Protein AF-A0A3R6LHX1-F1 (afdb_monomer_lite)

Foldseek 3Di:
DQDDALNHGWDWDQDVVQLKIKTKDFQLFCSLVCVDVVVDVLVVVPPVSVVPPLLVLLTFPGMFMFMDGDDPPDDRDPVVRNVRRVVRRNVVSVVRSVSSNVSSVVVVVCCVVVPDD

pLDDT: mean 85.6, std 14.68, range [37.97, 97.88]

Radius of gyration: 18.65 Å; chains: 1; bounding box: 51×23×53 Å

Sequence (117 aa):
MCKKVGGRVPRFNVDKEKGVVVAYLDNCMFDAIDTICGRTELGCLGAGFFEDASIRTALMMNSYRGKAKLHPGDVFNEQKGKEIALKKLQEKYNASKRKAIKRFLSRWNHILLNGCE

Structure (mmCIF, N/CA/C/O backbone):
data_AF-A0A3R6LHX1-F1
#
_entry.id   AF-A0A3R6LHX1-F1
#
loop_
_atom_site.group_PDB
_atom_site.id
_atom_site.type_symbol
_atom_site.label_atom_id
_atom_site.label_alt_id
_atom_site.label_comp_id
_atom_site.label_asym_id
_atom_site.label_entity_id
_atom_site.label_seq_id
_atom_site.pdbx_PDB_ins_code
_atom_site.Cartn_x
_atom_site.Cartn_y
_atom_site.Cartn_z
_atom_site.occupancy
_atom_site.B_iso_or_equiv
_atom_site.auth_seq_id
_atom_site.auth_comp_id
_atom_site.auth_asym_id
_atom_site.auth_atom_id
_atom_site.pdbx_PDB_model_num
ATOM 1 N N . MET A 1 1 ? -14.139 15.091 0.934 1.00 48.12 1 MET A N 1
ATOM 2 C CA . MET A 1 1 ? -13.380 14.413 -0.147 1.00 48.12 1 MET A CA 1
ATOM 3 C C . MET A 1 1 ? -12.597 13.237 0.423 1.00 48.12 1 MET A C 1
ATOM 5 O O . MET A 1 1 ? -11.838 13.431 1.366 1.00 48.12 1 MET A O 1
ATOM 9 N N . CYS A 1 2 ? -12.758 12.027 -0.120 1.00 60.34 2 CYS A N 1
ATOM 10 C CA . CYS A 1 2 ? -11.921 10.884 0.257 1.00 60.34 2 CYS A CA 1
ATOM 11 C C . CYS A 1 2 ? -10.488 11.089 -0.264 1.00 60.34 2 CYS A C 1
ATOM 13 O O . CYS A 1 2 ? -10.290 11.316 -1.458 1.00 60.34 2 CYS A O 1
ATOM 15 N N . LYS A 1 3 ? -9.485 11.027 0.622 1.00 76.31 3 LYS A N 1
ATOM 16 C CA . LYS A 1 3 ? -8.071 11.160 0.238 1.00 76.31 3 LYS A CA 1
ATOM 17 C C . LYS A 1 3 ? -7.654 9.972 -0.636 1.00 76.31 3 LYS A C 1
ATOM 19 O O . LYS A 1 3 ? -7.830 8.821 -0.239 1.00 76.31 3 LYS A O 1
ATOM 24 N N . LYS A 1 4 ? -7.084 10.259 -1.809 1.00 85.56 4 LYS A N 1
ATOM 25 C CA . LYS A 1 4 ? -6.548 9.242 -2.724 1.00 85.56 4 LYS A CA 1
ATOM 26 C C . LYS A 1 4 ? -5.182 8.737 -2.242 1.00 85.56 4 LYS A C 1
ATOM 28 O O . LYS A 1 4 ? -4.396 9.501 -1.685 1.00 85.56 4 LYS A O 1
ATOM 33 N N . VAL A 1 5 ? -4.886 7.462 -2.486 1.00 84.62 5 VAL A N 1
ATOM 34 C CA . VAL A 1 5 ? -3.578 6.824 -2.266 1.00 84.62 5 VAL A CA 1
ATOM 35 C C . VAL A 1 5 ? -3.193 6.103 -3.553 1.00 84.62 5 VAL A C 1
ATOM 37 O O . VAL A 1 5 ? -3.959 5.279 -4.042 1.00 84.62 5 VAL A O 1
ATOM 40 N N . GLY A 1 6 ? -2.048 6.459 -4.145 1.00 79.94 6 GLY A N 1
ATOM 41 C CA . GLY A 1 6 ? -1.657 5.923 -5.458 1.00 79.94 6 GLY A CA 1
ATOM 42 C C . GLY A 1 6 ? -2.696 6.207 -6.552 1.00 79.94 6 GLY A C 1
ATOM 43 O O . GLY A 1 6 ? -3.011 5.332 -7.342 1.00 79.94 6 GLY A O 1
ATOM 44 N N . GLY A 1 7 ? -3.324 7.390 -6.534 1.00 86.56 7 GLY A N 1
ATOM 45 C CA . GLY A 1 7 ? -4.376 7.765 -7.492 1.00 86.56 7 GLY A CA 1
ATOM 46 C C . GLY A 1 7 ? -5.753 7.131 -7.241 1.00 86.56 7 GLY A C 1
ATOM 47 O O . GLY A 1 7 ? -6.739 7.581 -7.824 1.00 86.56 7 GLY A O 1
ATOM 48 N N . ARG A 1 8 ? -5.860 6.159 -6.327 1.00 91.38 8 ARG A N 1
ATOM 49 C CA . ARG A 1 8 ? -7.084 5.388 -6.058 1.00 91.38 8 ARG A CA 1
ATOM 50 C C . ARG A 1 8 ? -7.717 5.760 -4.719 1.00 91.38 8 ARG A C 1
ATOM 52 O O . ARG A 1 8 ? -7.041 6.242 -3.811 1.00 91.38 8 ARG A O 1
ATOM 59 N N . VAL A 1 9 ? -9.025 5.544 -4.587 1.00 92.00 9 VAL A N 1
ATOM 60 C CA . VAL A 1 9 ? -9.764 5.762 -3.332 1.00 92.00 9 VAL A CA 1
ATOM 61 C C . VAL A 1 9 ? -9.741 4.469 -2.503 1.00 92.00 9 VAL A C 1
ATOM 63 O O . VAL A 1 9 ? -10.205 3.442 -2.998 1.00 92.00 9 VAL A O 1
ATOM 66 N N . PRO A 1 10 ? -9.212 4.480 -1.264 1.00 93.88 10 PRO A N 1
ATOM 67 C CA . PRO A 1 10 ? -9.220 3.299 -0.402 1.00 93.88 10 PRO A CA 1
ATOM 68 C C . PRO A 1 10 ? -10.638 2.871 -0.010 1.00 93.88 10 PRO A C 1
ATOM 70 O O . PRO A 1 10 ? -11.487 3.715 0.285 1.00 93.88 10 PRO A O 1
ATOM 73 N N . ARG A 1 11 ? -10.874 1.557 0.058 1.00 96.19 11 ARG A N 1
ATOM 74 C CA . ARG A 1 11 ? -12.125 0.985 0.581 1.00 96.19 11 ARG A CA 1
ATOM 75 C C . ARG A 1 11 ? -12.029 0.817 2.094 1.00 96.19 11 ARG A C 1
ATOM 77 O O . ARG A 1 11 ? -10.951 0.526 2.610 1.00 96.19 11 ARG A O 1
ATOM 84 N N . PHE A 1 12 ? -13.143 0.968 2.803 1.00 96.31 12 PHE A N 1
ATOM 85 C CA . PHE A 1 12 ? -13.189 0.836 4.260 1.00 96.31 12 PHE A CA 1
ATOM 86 C C . PHE A 1 12 ? -14.167 -0.259 4.674 1.00 96.31 12 PHE A C 1
ATOM 88 O O . PHE A 1 12 ? -15.277 -0.318 4.158 1.00 96.31 12 PHE A O 1
ATOM 95 N N . ASN A 1 13 ? -13.757 -1.080 5.636 1.00 97.06 13 ASN A N 1
ATOM 96 C CA . ASN A 1 13 ? -14.634 -1.966 6.391 1.00 97.06 13 ASN A CA 1
ATOM 97 C C . ASN A 1 13 ? -14.698 -1.468 7.840 1.00 97.06 13 ASN A C 1
ATOM 99 O O . ASN A 1 13 ? -13.653 -1.204 8.443 1.00 97.06 13 ASN A O 1
ATOM 103 N N . VAL A 1 14 ? -15.905 -1.323 8.381 1.00 96.81 14 VAL A N 1
ATOM 104 C CA . VAL A 1 14 ? -16.157 -0.804 9.729 1.00 96.81 14 VAL A CA 1
ATOM 105 C C . VAL A 1 14 ? -16.962 -1.840 10.498 1.00 96.81 14 VAL A C 1
ATOM 107 O O . VAL A 1 14 ? -18.114 -2.100 10.173 1.00 96.81 14 VAL A O 1
ATOM 110 N N . ASP A 1 15 ? -16.356 -2.393 11.540 1.00 94.00 15 ASP A N 1
ATOM 111 C CA . ASP A 1 15 ? -16.990 -3.300 12.490 1.00 94.00 15 ASP A CA 1
ATOM 112 C C . ASP A 1 15 ? -17.166 -2.545 13.814 1.00 94.00 15 ASP A C 1
ATOM 114 O O . ASP A 1 15 ? -16.212 -2.365 14.579 1.00 94.00 15 ASP A O 1
ATOM 118 N N . LYS A 1 16 ? -18.379 -2.023 14.036 1.00 92.25 16 LYS A N 1
ATOM 119 C CA . LYS A 1 16 ? -18.703 -1.205 15.215 1.00 92.25 16 LYS A CA 1
ATOM 120 C C . LYS A 1 16 ? -18.719 -2.038 16.492 1.00 92.25 16 LYS A C 1
ATOM 122 O O . LYS A 1 16 ? -18.222 -1.570 17.509 1.00 92.25 16 LYS A O 1
ATOM 127 N N . GLU A 1 17 ? -19.208 -3.273 16.415 1.00 91.06 17 GLU A N 1
ATOM 128 C CA . GLU A 1 17 ? -19.285 -4.193 17.555 1.00 91.06 17 GLU A CA 1
ATOM 129 C C . GLU A 1 17 ? -17.894 -4.544 18.081 1.00 91.06 17 GLU A C 1
ATOM 131 O O . GLU A 1 17 ? -17.651 -4.536 19.285 1.00 91.06 17 GLU A O 1
ATOM 136 N N . LYS A 1 18 ? -16.937 -4.786 17.178 1.00 91.31 18 LYS A N 1
ATOM 137 C CA . LYS A 1 18 ? -15.547 -5.075 17.557 1.00 91.31 18 LYS A CA 1
ATOM 138 C C . LYS A 1 18 ? -14.692 -3.820 17.740 1.00 91.31 18 LYS A C 1
ATOM 140 O O . LYS A 1 18 ? -13.506 -3.942 18.060 1.00 91.31 18 LYS A O 1
ATOM 145 N N . GLY A 1 19 ? -15.241 -2.630 17.486 1.00 94.38 19 GLY A N 1
ATOM 146 C CA . GLY A 1 19 ? -14.505 -1.366 17.491 1.00 94.38 19 GLY A CA 1
ATOM 147 C C . GLY A 1 19 ? -13.339 -1.350 16.496 1.00 94.38 19 GLY A C 1
ATOM 148 O O . GLY A 1 19 ? -12.264 -0.833 16.800 1.00 94.38 19 GLY A O 1
ATOM 149 N N . VAL A 1 20 ? -13.493 -1.963 15.320 1.00 96.56 20 VAL A N 1
ATOM 150 C CA . VAL A 1 20 ? -12.424 -2.112 14.320 1.00 96.56 20 VAL A CA 1
ATOM 151 C C . VAL A 1 20 ? -12.767 -1.367 13.035 1.00 96.56 20 VAL A C 1
ATOM 153 O O . VAL A 1 20 ? -13.843 -1.521 12.472 1.00 96.56 20 VAL A O 1
ATO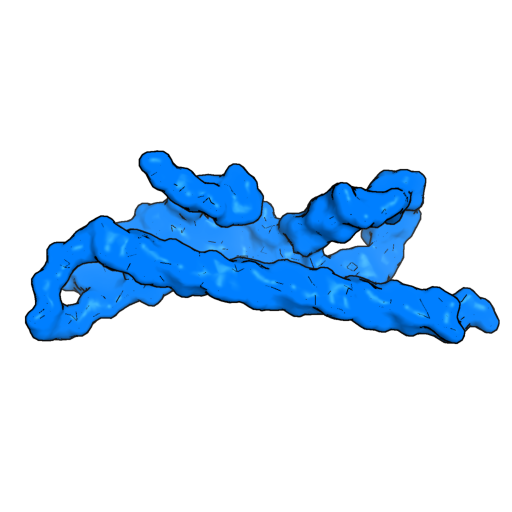M 156 N N . VAL A 1 21 ? -11.795 -0.624 12.505 1.00 97.56 21 VAL A N 1
ATOM 157 C CA . VAL A 1 21 ? -11.855 -0.041 11.159 1.00 97.56 21 VAL A CA 1
ATOM 158 C C . VAL A 1 21 ? -10.658 -0.519 10.347 1.00 97.56 21 VAL A C 1
ATOM 160 O O . VAL A 1 21 ? -9.514 -0.444 10.805 1.00 97.56 21 VAL A O 1
ATOM 163 N N . VAL A 1 22 ? -10.902 -1.005 9.131 1.00 97.88 22 VAL A N 1
ATOM 164 C CA . VAL A 1 22 ? -9.858 -1.460 8.207 1.00 97.88 22 VAL A CA 1
ATOM 165 C C . VAL A 1 22 ? -9.965 -0.706 6.887 1.00 97.88 22 VAL A C 1
ATOM 167 O O . VAL A 1 22 ? -11.023 -0.683 6.270 1.00 97.88 22 VAL A O 1
ATOM 170 N N . ALA A 1 23 ? -8.861 -0.107 6.451 1.00 97.88 23 ALA A N 1
ATOM 171 C CA . ALA A 1 23 ? -8.708 0.483 5.127 1.00 97.88 23 ALA A CA 1
ATOM 172 C C . ALA A 1 23 ? -7.995 -0.510 4.197 1.00 97.88 23 ALA A C 1
ATOM 174 O O . ALA A 1 23 ? -7.045 -1.168 4.632 1.00 97.88 23 ALA A O 1
ATOM 175 N N . TYR A 1 24 ? -8.418 -0.570 2.935 1.00 97.56 24 TYR A N 1
ATOM 176 C CA . TYR A 1 24 ? -7.899 -1.452 1.889 1.00 97.56 24 TYR A CA 1
ATOM 177 C C . TYR A 1 24 ? -7.548 -0.660 0.632 1.00 97.56 24 TYR A C 1
ATOM 179 O O . TYR A 1 24 ? -8.267 0.261 0.239 1.00 97.56 24 TYR A O 1
ATOM 187 N N . LEU A 1 25 ? -6.458 -1.054 -0.014 1.00 97.25 25 LEU A N 1
ATOM 188 C CA . LEU A 1 25 ? -6.019 -0.525 -1.296 1.00 97.25 25 LEU A CA 1
ATOM 189 C C . LEU A 1 25 ? -5.451 -1.681 -2.116 1.00 97.25 25 LEU A C 1
ATOM 191 O O . LEU A 1 25 ? -4.508 -2.316 -1.657 1.00 97.25 25 LEU A O 1
ATOM 195 N N . ASP A 1 26 ? -6.001 -1.927 -3.301 1.00 95.75 26 ASP A N 1
ATOM 196 C CA . ASP A 1 26 ? -5.574 -3.007 -4.202 1.00 95.75 26 ASP A CA 1
ATOM 197 C C . ASP A 1 26 ? -4.997 -2.449 -5.504 1.00 95.75 26 ASP A C 1
ATOM 199 O O . ASP A 1 26 ? -4.944 -1.229 -5.696 1.00 95.75 26 ASP A O 1
ATOM 203 N N . ASN A 1 27 ? -4.586 -3.349 -6.400 1.00 94.88 27 ASN A N 1
ATOM 204 C CA . ASN A 1 27 ? -4.030 -3.041 -7.716 1.00 94.88 27 ASN A CA 1
ATOM 205 C C . ASN A 1 27 ? -2.806 -2.118 -7.632 1.00 94.88 27 ASN A C 1
ATOM 207 O O . ASN A 1 27 ? -2.657 -1.195 -8.424 1.00 94.88 27 ASN A O 1
ATOM 211 N N . CYS A 1 28 ? -1.949 -2.348 -6.634 1.00 95.88 28 CYS A N 1
ATOM 212 C CA . CYS A 1 28 ? -0.777 -1.513 -6.354 1.00 95.88 28 CYS A CA 1
ATOM 213 C C . CYS A 1 28 ? 0.537 -2.076 -6.913 1.00 95.88 28 CYS A C 1
ATOM 215 O O . CYS A 1 28 ? 1.598 -1.490 -6.700 1.00 95.88 28 CYS A O 1
ATOM 217 N N . MET A 1 29 ? 0.493 -3.242 -7.565 1.00 95.12 29 MET A N 1
ATOM 218 C CA . MET A 1 29 ? 1.685 -4.008 -7.945 1.00 95.12 29 MET A CA 1
ATOM 219 C C . MET A 1 29 ? 2.650 -3.224 -8.846 1.00 95.12 29 MET A C 1
ATOM 221 O O . MET A 1 29 ? 3.866 -3.345 -8.683 1.00 95.12 29 MET A O 1
ATOM 225 N N . PHE A 1 30 ? 2.105 -2.397 -9.741 1.00 92.50 30 PHE A N 1
ATOM 226 C CA . PHE A 1 30 ? 2.857 -1.644 -10.745 1.00 92.50 30 PHE A CA 1
ATOM 227 C C . PHE A 1 30 ? 3.139 -0.186 -10.358 1.00 92.50 30 PHE A C 1
ATOM 229 O O . PHE A 1 30 ? 3.896 0.484 -11.045 1.00 92.50 30 PHE A O 1
ATOM 236 N N . ASP A 1 31 ? 2.644 0.315 -9.222 1.00 94.50 31 ASP A N 1
ATOM 237 C CA . ASP A 1 31 ? 2.708 1.759 -8.928 1.00 94.50 31 ASP A CA 1
ATOM 238 C C . ASP A 1 31 ? 4.131 2.325 -8.818 1.00 94.50 31 ASP A C 1
ATOM 240 O O . ASP A 1 31 ? 4.361 3.522 -9.033 1.00 94.50 31 ASP A O 1
ATOM 244 N N . ALA A 1 32 ? 5.085 1.504 -8.373 1.00 93.00 32 ALA A N 1
ATOM 245 C CA . ALA A 1 32 ? 6.492 1.885 -8.353 1.00 93.00 32 ALA A CA 1
ATOM 246 C C . ALA A 1 32 ? 7.054 1.964 -9.775 1.00 93.00 32 ALA A C 1
ATOM 248 O O . ALA A 1 32 ? 7.736 2.939 -10.075 1.00 93.00 32 ALA A O 1
ATOM 249 N N . ILE A 1 33 ? 6.716 1.000 -10.635 1.00 90.12 33 ILE A N 1
ATOM 250 C CA . ILE A 1 33 ? 7.105 0.968 -12.050 1.00 90.12 33 ILE A CA 1
ATOM 251 C C . ILE A 1 33 ? 6.544 2.194 -12.766 1.00 90.12 33 ILE A C 1
ATOM 253 O O . ILE A 1 33 ? 7.320 2.950 -13.337 1.00 90.12 33 ILE A O 1
ATOM 257 N N . ASP A 1 34 ? 5.253 2.489 -12.607 1.00 89.12 34 ASP A N 1
ATOM 258 C CA . ASP A 1 34 ? 4.623 3.677 -13.201 1.00 89.12 34 ASP A CA 1
ATOM 259 C C . ASP A 1 34 ? 5.329 4.972 -12.779 1.00 89.12 34 ASP A C 1
ATOM 261 O O . ASP A 1 34 ? 5.486 5.908 -13.559 1.00 89.12 34 ASP A O 1
ATOM 265 N N . THR A 1 35 ? 5.804 5.030 -11.531 1.00 89.69 35 THR A N 1
ATOM 266 C CA . THR A 1 35 ? 6.550 6.193 -11.026 1.00 89.69 35 THR A CA 1
ATOM 267 C C . THR A 1 35 ? 7.956 6.277 -11.601 1.00 89.69 35 THR A C 1
ATOM 269 O O . THR A 1 35 ? 8.447 7.382 -11.808 1.00 89.69 35 THR A O 1
ATOM 272 N N . ILE A 1 36 ? 8.615 5.140 -11.814 1.00 87.19 36 ILE A N 1
ATOM 273 C CA . ILE A 1 36 ? 9.942 5.074 -12.428 1.00 87.19 36 ILE A CA 1
ATOM 274 C C . ILE A 1 36 ? 9.818 5.492 -13.894 1.00 87.19 36 ILE A C 1
ATOM 276 O O . ILE A 1 36 ? 10.445 6.471 -14.288 1.00 87.19 36 ILE A O 1
ATOM 280 N N . CYS A 1 37 ? 8.942 4.844 -14.664 1.00 83.44 37 CYS A N 1
ATOM 281 C CA . CYS A 1 37 ? 8.717 5.143 -16.079 1.00 83.44 37 CYS A CA 1
ATOM 282 C C . CYS A 1 37 ? 8.216 6.574 -16.299 1.00 83.44 37 CYS A C 1
ATOM 284 O O . CYS A 1 37 ? 8.628 7.226 -17.243 1.00 83.44 37 CYS A O 1
ATOM 286 N N . GLY A 1 38 ? 7.366 7.102 -15.414 1.00 81.38 38 GLY A N 1
ATOM 287 C CA . GLY A 1 38 ? 6.886 8.482 -15.519 1.00 81.38 38 GLY A CA 1
ATOM 288 C C . GLY A 1 38 ? 7.924 9.549 -15.148 1.00 81.38 38 GLY A C 1
ATOM 289 O O . GLY A 1 38 ? 7.688 10.729 -15.389 1.00 81.38 38 GLY A O 1
ATOM 290 N N . ARG A 1 39 ? 9.048 9.172 -14.524 1.00 79.81 39 ARG A N 1
ATOM 291 C CA . ARG A 1 39 ? 10.123 10.096 -14.103 1.00 79.81 39 ARG A CA 1
ATOM 292 C C . ARG A 1 39 ? 11.436 9.894 -14.847 1.00 79.81 39 ARG A C 1
ATOM 294 O O . ARG A 1 39 ? 12.394 10.609 -14.577 1.00 79.81 39 ARG A O 1
ATOM 301 N N . THR A 1 40 ? 11.501 8.901 -15.719 1.00 71.19 40 THR A N 1
ATOM 302 C CA . THR A 1 40 ? 12.704 8.539 -16.460 1.00 71.19 40 THR A CA 1
ATOM 303 C C . THR A 1 40 ? 12.323 8.323 -17.913 1.00 71.19 40 THR A C 1
ATOM 305 O O . THR A 1 40 ? 11.212 7.894 -18.207 1.00 71.19 40 THR A O 1
ATOM 308 N N . GLU A 1 41 ? 13.249 8.542 -18.836 1.00 68.69 41 GLU A N 1
ATOM 309 C CA . GLU A 1 41 ? 13.035 8.215 -20.253 1.00 68.69 41 GLU A CA 1
ATOM 310 C C . GLU A 1 41 ? 13.021 6.694 -20.508 1.00 68.69 41 GLU A C 1
ATOM 312 O O . GLU A 1 41 ? 12.922 6.250 -21.646 1.00 68.69 41 GLU A O 1
ATOM 317 N N . LEU A 1 42 ? 13.061 5.865 -19.452 1.00 64.75 42 LEU A N 1
ATOM 31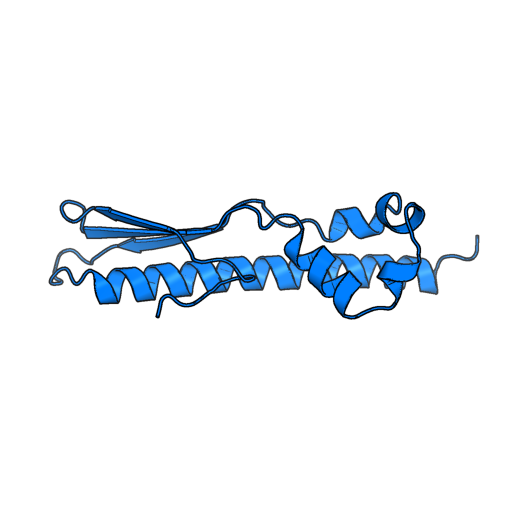8 C CA . LEU A 1 42 ? 12.987 4.405 -19.542 1.00 64.75 42 LEU A CA 1
ATOM 319 C C . LEU A 1 42 ? 11.672 3.926 -20.175 1.00 64.75 42 LEU A C 1
ATOM 321 O O . LEU A 1 42 ? 11.636 2.844 -20.749 1.00 64.75 42 LEU A O 1
ATOM 325 N N . GLY A 1 43 ? 10.608 4.738 -20.139 1.00 58.50 43 GLY A N 1
ATOM 326 C CA . GLY A 1 43 ? 9.381 4.463 -20.896 1.00 58.50 43 GLY A CA 1
ATOM 327 C C . GLY A 1 43 ? 9.602 4.358 -22.414 1.00 58.50 43 GLY A C 1
ATOM 328 O O . GLY A 1 43 ? 8.826 3.691 -23.093 1.00 58.50 43 GLY A O 1
ATOM 329 N N . CYS A 1 44 ? 10.678 4.954 -22.939 1.00 56.00 44 CYS A N 1
ATOM 330 C CA . CYS A 1 44 ? 11.057 4.913 -24.353 1.00 56.00 44 CYS A CA 1
ATOM 331 C C . CYS A 1 44 ? 11.831 3.640 -24.740 1.00 56.00 44 CYS A C 1
ATOM 333 O O . CYS A 1 44 ? 11.988 3.369 -25.927 1.00 56.00 44 CYS A O 1
ATOM 335 N N . LEU A 1 45 ? 12.295 2.840 -23.769 1.00 58.81 45 LEU A N 1
ATOM 336 C CA . LEU A 1 45 ? 13.058 1.606 -24.015 1.00 58.81 45 LEU A CA 1
ATOM 337 C C . LEU A 1 45 ? 12.186 0.430 -24.508 1.00 58.81 45 LEU A C 1
ATOM 339 O O . LEU A 1 45 ? 12.702 -0.648 -24.805 1.00 58.81 45 LEU A O 1
ATOM 343 N N . GLY A 1 46 ? 10.869 0.629 -24.620 1.00 58.69 46 GLY A N 1
ATOM 344 C CA . GLY A 1 46 ? 9.947 -0.333 -25.222 1.00 58.69 46 GLY A CA 1
ATOM 345 C C . GLY A 1 46 ? 9.865 -1.670 -24.474 1.00 58.69 46 GLY A C 1
ATOM 346 O O . GLY A 1 46 ? 10.090 -1.751 -23.266 1.00 58.69 46 GLY A O 1
ATOM 347 N N . ALA A 1 47 ? 9.509 -2.738 -25.194 1.00 57.66 47 ALA A N 1
ATOM 348 C CA . ALA A 1 47 ? 9.285 -4.069 -24.621 1.00 57.66 47 ALA A CA 1
ATOM 349 C C . ALA A 1 47 ? 10.526 -4.657 -23.915 1.00 57.66 47 ALA A C 1
ATOM 351 O O . ALA A 1 47 ? 10.377 -5.322 -22.891 1.00 57.66 47 ALA A O 1
ATOM 352 N N . GLY A 1 48 ? 11.738 -4.335 -24.385 1.00 56.69 48 GLY A N 1
ATOM 353 C CA . GLY A 1 48 ? 12.991 -4.821 -23.791 1.00 56.69 48 GLY A CA 1
ATOM 354 C C . GLY A 1 48 ? 13.201 -4.374 -22.339 1.00 56.69 48 GLY A C 1
ATOM 355 O O . GLY A 1 48 ? 13.799 -5.097 -21.548 1.00 56.69 48 GLY A O 1
ATOM 356 N N . PHE A 1 49 ? 12.625 -3.237 -21.936 1.00 62.66 49 PHE A N 1
ATOM 357 C CA . PHE A 1 49 ? 12.662 -2.778 -20.544 1.00 62.66 49 PHE A CA 1
ATOM 358 C C . PHE A 1 49 ? 11.804 -3.630 -19.601 1.00 62.66 49 PHE A C 1
ATOM 360 O O . PHE A 1 49 ? 12.150 -3.808 -18.434 1.00 62.66 49 PHE A O 1
ATOM 367 N N . PHE A 1 50 ? 10.688 -4.174 -20.093 1.00 59.75 50 PHE A N 1
ATOM 368 C CA . PHE A 1 50 ? 9.829 -5.062 -19.304 1.00 59.75 50 PHE A CA 1
ATOM 369 C C . PHE A 1 50 ? 10.393 -6.486 -19.196 1.00 59.75 50 PHE A C 1
ATOM 371 O O . PHE A 1 50 ? 10.066 -7.212 -18.252 1.00 59.75 50 PHE A O 1
ATOM 378 N N . GLU A 1 51 ? 11.251 -6.872 -20.140 1.00 61.94 51 GLU A N 1
ATOM 379 C CA . GLU A 1 51 ? 12.000 -8.130 -20.114 1.00 61.94 51 GLU A CA 1
ATOM 380 C C . GLU A 1 51 ? 13.240 -8.057 -19.213 1.00 61.94 51 GLU A C 1
ATOM 382 O O . GLU A 1 51 ? 13.682 -9.086 -18.692 1.00 61.94 51 GLU A O 1
ATOM 387 N N . ASP A 1 52 ? 13.747 -6.851 -18.939 1.00 68.25 52 ASP A N 1
ATOM 388 C CA . ASP A 1 52 ? 14.876 -6.636 -18.042 1.00 68.25 52 ASP A CA 1
ATOM 389 C C . ASP A 1 52 ? 14.553 -7.117 -16.615 1.00 68.25 52 ASP A C 1
ATOM 391 O O . ASP A 1 52 ? 13.632 -6.650 -15.940 1.00 68.25 52 ASP A O 1
ATOM 395 N N . ALA A 1 53 ? 15.350 -8.055 -16.102 1.00 67.62 53 ALA A N 1
ATOM 396 C CA . ALA A 1 53 ? 15.171 -8.615 -14.764 1.00 67.62 53 ALA A CA 1
ATOM 397 C C . ALA A 1 53 ? 15.201 -7.552 -13.643 1.00 67.62 53 ALA A C 1
ATOM 399 O O . ALA A 1 53 ? 14.659 -7.782 -12.556 1.00 67.62 53 ALA A O 1
ATOM 400 N N . SER A 1 54 ? 15.794 -6.380 -13.885 1.00 74.25 54 SER A N 1
ATOM 401 C CA . SER A 1 54 ? 15.802 -5.252 -12.956 1.00 74.25 54 SER A CA 1
ATOM 402 C C . SER A 1 54 ? 14.405 -4.675 -12.726 1.00 74.25 54 SER A C 1
ATOM 404 O O . SER A 1 54 ? 14.093 -4.352 -11.576 1.00 74.25 54 SER A O 1
ATOM 406 N N . ILE A 1 55 ? 13.510 -4.640 -13.724 1.00 80.25 55 ILE A N 1
ATOM 407 C CA . ILE A 1 55 ? 12.161 -4.077 -13.543 1.00 80.25 55 ILE A CA 1
ATOM 408 C C . ILE A 1 55 ? 11.319 -4.918 -12.586 1.00 80.25 55 ILE A C 1
ATOM 410 O O . ILE A 1 55 ? 10.553 -4.391 -11.776 1.00 80.25 55 ILE A O 1
ATOM 414 N N . ARG A 1 56 ? 11.541 -6.238 -12.576 1.00 84.44 56 ARG A N 1
ATOM 415 C CA . ARG A 1 56 ? 10.877 -7.167 -11.650 1.00 84.44 56 ARG A CA 1
ATOM 416 C C . ARG A 1 56 ? 11.205 -6.844 -10.193 1.00 84.44 56 ARG A C 1
ATOM 418 O O . ARG A 1 56 ? 10.384 -7.079 -9.308 1.00 84.44 56 ARG A O 1
ATOM 425 N N . THR A 1 57 ? 12.364 -6.239 -9.921 1.00 88.50 57 THR A N 1
ATOM 426 C CA . THR A 1 57 ? 12.747 -5.817 -8.560 1.00 88.50 57 THR A CA 1
ATOM 427 C C . THR A 1 57 ? 11.918 -4.632 -8.038 1.00 88.50 57 THR A C 1
ATOM 429 O O . THR A 1 57 ? 11.813 -4.432 -6.814 1.00 88.50 57 THR A O 1
ATOM 432 N N . ALA A 1 58 ? 11.284 -3.887 -8.952 1.00 91.69 58 ALA A N 1
ATOM 433 C CA . ALA A 1 58 ? 10.393 -2.767 -8.673 1.00 91.69 58 ALA A CA 1
ATOM 434 C C . ALA A 1 58 ? 8.941 -3.196 -8.391 1.00 91.69 58 ALA A C 1
ATOM 436 O O . ALA A 1 58 ? 8.121 -2.350 -8.035 1.00 91.69 58 ALA A O 1
ATOM 437 N N . LEU A 1 59 ? 8.606 -4.487 -8.499 1.00 92.50 59 LEU A N 1
ATOM 438 C CA . LEU A 1 59 ? 7.262 -4.965 -8.178 1.00 92.50 59 LEU A CA 1
ATOM 439 C C . LEU A 1 59 ? 6.925 -4.743 -6.697 1.00 92.50 59 LEU A C 1
ATOM 441 O O . LEU A 1 59 ? 7.746 -4.920 -5.783 1.00 92.50 59 LEU A O 1
ATOM 445 N N . MET A 1 60 ? 5.676 -4.348 -6.469 1.00 95.69 60 MET A N 1
ATOM 446 C CA . MET A 1 60 ? 5.088 -4.121 -5.154 1.00 95.69 60 MET A CA 1
ATOM 447 C C . MET A 1 60 ? 4.084 -5.226 -4.808 1.00 95.69 60 MET A C 1
ATOM 449 O O . MET A 1 60 ? 3.590 -5.938 -5.677 1.00 95.69 60 MET A O 1
ATOM 453 N N . MET A 1 61 ? 3.721 -5.351 -3.528 1.00 95.19 61 MET A N 1
ATOM 454 C CA . MET A 1 61 ? 2.540 -6.140 -3.165 1.00 95.19 61 MET A CA 1
ATOM 455 C C . MET A 1 61 ? 1.296 -5.573 -3.853 1.00 95.19 61 MET A C 1
ATOM 457 O O . MET A 1 61 ? 1.126 -4.352 -3.906 1.00 95.19 61 MET A O 1
ATOM 461 N N . ASN A 1 62 ? 0.402 -6.456 -4.304 1.00 96.62 62 ASN A N 1
ATOM 462 C CA . ASN A 1 62 ? -0.815 -6.037 -4.994 1.00 96.62 62 ASN A CA 1
ATOM 463 C C . ASN A 1 62 ? -1.787 -5.265 -4.085 1.00 96.62 62 ASN A C 1
ATOM 465 O O . ASN A 1 62 ? -2.498 -4.385 -4.561 1.00 96.62 62 ASN A O 1
ATOM 469 N N . SER A 1 63 ? -1.800 -5.567 -2.784 1.00 96.75 63 SER A N 1
ATOM 470 C CA . SER A 1 63 ? -2.756 -4.997 -1.832 1.00 96.75 63 SER A CA 1
ATOM 471 C C . SER A 1 63 ? -2.111 -4.541 -0.524 1.00 96.75 63 SER A C 1
ATOM 473 O O . SER A 1 63 ? -1.246 -5.230 0.023 1.00 96.75 63 SER A O 1
ATOM 475 N N . TYR A 1 64 ? -2.609 -3.443 0.043 1.00 97.69 64 TYR A N 1
ATOM 476 C CA . TYR A 1 64 ? -2.220 -2.906 1.348 1.00 97.69 64 TYR A CA 1
ATOM 477 C C . TYR A 1 64 ? -3.430 -2.720 2.256 1.00 97.69 64 TYR A C 1
ATOM 479 O O . TYR A 1 64 ? -4.522 -2.366 1.814 1.00 97.69 64 TYR A O 1
ATOM 487 N N . ARG A 1 65 ? -3.209 -2.916 3.563 1.00 97.31 65 ARG A N 1
ATOM 488 C CA . ARG A 1 65 ? -4.236 -2.727 4.592 1.00 97.31 65 ARG A CA 1
ATOM 489 C C . ARG A 1 65 ? -3.729 -1.993 5.828 1.00 97.31 65 ARG A C 1
ATOM 491 O O . ARG A 1 65 ? -2.664 -2.317 6.376 1.00 97.31 65 ARG A O 1
ATOM 498 N N . GLY A 1 66 ? -4.532 -1.052 6.307 1.00 97.31 66 GLY A N 1
ATOM 499 C CA . GLY A 1 66 ? -4.333 -0.343 7.570 1.00 97.31 66 GLY A CA 1
ATOM 500 C C . GLY A 1 66 ? -5.476 -0.648 8.532 1.00 97.31 66 GLY A C 1
ATOM 501 O O . GLY A 1 66 ? -6.628 -0.652 8.121 1.00 97.31 66 GLY A O 1
ATOM 502 N N . LYS A 1 67 ? -5.166 -0.938 9.800 1.00 97.56 67 LYS A N 1
ATOM 503 C CA . LYS A 1 67 ? -6.158 -1.321 10.817 1.00 97.56 67 LYS A CA 1
ATOM 504 C C . LYS A 1 67 ? -6.102 -0.376 12.015 1.00 97.56 67 LYS A C 1
ATOM 506 O O . LYS A 1 67 ? -5.043 -0.207 12.632 1.00 97.56 67 LYS A O 1
ATOM 511 N N . ALA A 1 68 ? -7.249 0.184 12.364 1.00 97.19 68 ALA A N 1
ATOM 512 C CA . ALA A 1 68 ? -7.505 0.859 13.625 1.00 97.19 68 ALA A CA 1
ATOM 513 C C . ALA A 1 68 ? -8.372 -0.054 14.503 1.00 97.19 68 ALA A C 1
ATOM 515 O O . ALA A 1 68 ? -9.324 -0.662 14.018 1.00 97.19 68 ALA A O 1
ATOM 516 N N . LYS A 1 69 ? -8.006 -0.184 15.777 1.00 95.69 69 LYS A N 1
ATOM 517 C CA . LYS A 1 69 ? -8.786 -0.895 16.790 1.00 95.69 69 LYS A CA 1
ATOM 518 C C . LYS A 1 69 ? -8.982 0.073 17.949 1.00 95.69 69 LYS A C 1
ATOM 520 O O . LYS A 1 69 ? -8.003 0.678 18.382 1.00 95.69 69 LYS A O 1
ATOM 525 N N . LEU A 1 70 ? -10.226 0.233 18.375 1.00 94.88 70 LEU A N 1
ATOM 526 C CA . LEU A 1 70 ? -10.615 1.040 19.518 1.00 94.88 70 LEU A CA 1
ATOM 527 C C . LEU A 1 70 ? -10.064 0.413 20.802 1.00 94.88 70 LEU A C 1
ATOM 529 O O . LEU A 1 70 ? -10.029 -0.815 20.936 1.00 94.88 70 LEU A O 1
ATOM 533 N N . HIS A 1 71 ? -9.617 1.250 21.730 1.00 91.88 71 HIS A N 1
ATOM 534 C CA . HIS A 1 71 ? -9.264 0.795 23.064 1.00 91.88 71 HIS A CA 1
ATOM 535 C C . HIS A 1 71 ? -10.548 0.489 23.865 1.00 91.88 71 HIS A C 1
ATOM 537 O O . HIS A 1 71 ? -11.522 1.220 23.704 1.00 91.88 71 HIS A O 1
ATOM 543 N N . PRO A 1 72 ? -10.589 -0.540 24.736 1.00 88.81 72 PRO A N 1
ATOM 544 C CA . PRO A 1 72 ? -11.811 -0.919 25.460 1.00 88.81 72 PRO A CA 1
ATOM 545 C C . PRO A 1 72 ? -12.460 0.185 26.313 1.00 88.81 72 PRO A C 1
ATOM 547 O O . PRO A 1 72 ? -13.639 0.085 26.622 1.00 88.81 72 PRO A O 1
ATOM 550 N N . GLY A 1 73 ? -11.703 1.218 26.695 1.00 90.00 73 GLY A N 1
ATOM 551 C CA . GLY A 1 73 ? -12.201 2.361 27.473 1.00 90.00 73 GLY A CA 1
ATOM 552 C C . GLY A 1 73 ? -12.598 3.594 26.652 1.00 90.00 73 GLY A C 1
ATOM 553 O O . GLY A 1 73 ? -13.024 4.584 27.236 1.00 90.00 73 GLY A O 1
ATOM 554 N N . ASP A 1 74 ? -12.439 3.564 25.327 1.00 91.00 74 ASP A N 1
ATOM 555 C CA . ASP A 1 74 ? -12.724 4.715 24.467 1.00 91.00 74 ASP A CA 1
ATOM 556 C C . ASP A 1 74 ? -14.136 4.646 23.869 1.00 91.00 74 ASP A C 1
ATOM 558 O O . ASP A 1 74 ? -14.693 3.572 23.640 1.00 91.00 74 ASP A O 1
ATOM 562 N N . VAL A 1 75 ? -14.690 5.806 23.508 1.00 92.50 75 VAL A N 1
ATOM 563 C CA . VAL A 1 75 ? -15.930 5.892 22.722 1.00 92.50 75 VAL A CA 1
ATOM 564 C C . VAL A 1 75 ? -15.619 5.700 21.239 1.00 92.50 75 VAL A C 1
ATOM 566 O O . VAL A 1 75 ? -14.726 6.345 20.679 1.00 92.50 75 VAL A O 1
ATOM 569 N N . PHE A 1 76 ? -16.380 4.829 20.572 1.00 92.06 76 PHE A N 1
ATOM 570 C CA . PHE A 1 76 ? -16.198 4.572 19.148 1.00 92.06 76 PHE A CA 1
ATOM 571 C C . PHE A 1 76 ? -16.476 5.828 18.313 1.00 92.06 76 PHE A C 1
ATOM 573 O O . PHE A 1 76 ? -17.583 6.362 18.302 1.00 92.06 76 PHE A O 1
ATOM 580 N N . ASN A 1 77 ? -15.474 6.259 17.546 1.00 94.25 77 ASN A N 1
ATOM 581 C CA . ASN A 1 77 ? -15.612 7.311 16.547 1.00 94.25 77 ASN A CA 1
ATOM 582 C C . ASN A 1 77 ? -15.179 6.776 15.179 1.00 94.25 77 ASN A C 1
ATOM 584 O O . ASN A 1 77 ? -13.994 6.540 14.926 1.00 94.25 77 ASN A O 1
ATOM 588 N N . GLU A 1 78 ? -16.156 6.598 14.291 1.00 94.19 78 GLU A N 1
ATOM 589 C CA . GLU A 1 78 ? -15.947 6.015 12.966 1.00 94.19 78 GLU A CA 1
ATOM 590 C C . GLU A 1 78 ? -14.975 6.838 12.114 1.00 94.19 78 GLU A C 1
ATOM 592 O O . GLU A 1 78 ? -14.072 6.282 11.487 1.00 94.19 78 GLU A O 1
ATOM 597 N N . GLN A 1 79 ? -15.131 8.163 12.113 1.00 94.31 79 GLN A N 1
ATOM 598 C CA . GLN A 1 79 ? -14.319 9.068 11.305 1.00 94.31 79 GLN A CA 1
ATOM 599 C C . GLN A 1 79 ? -12.854 9.037 11.754 1.00 94.31 79 GLN A C 1
ATOM 601 O O . GLN A 1 79 ? -11.955 8.823 10.937 1.00 94.31 79 GLN A O 1
ATOM 606 N N . LYS A 1 80 ? -12.615 9.124 13.067 1.00 94.69 80 LYS A N 1
ATOM 607 C CA . LYS A 1 80 ? -11.275 9.002 13.656 1.00 94.69 80 LYS A CA 1
ATOM 608 C C . LYS A 1 80 ? -10.660 7.627 13.370 1.00 94.69 80 LYS A C 1
ATOM 610 O O . LYS A 1 80 ? -9.483 7.525 13.023 1.00 94.69 80 LYS A O 1
ATOM 615 N N . GLY A 1 81 ? -11.460 6.562 13.443 1.00 96.00 81 GLY A N 1
ATOM 616 C CA . GLY A 1 81 ? -11.041 5.208 13.076 1.00 96.00 81 GLY A CA 1
ATOM 617 C C . GLY A 1 81 ? -10.605 5.096 11.610 1.00 96.00 81 GLY A C 1
ATOM 618 O O . GLY A 1 81 ? -9.542 4.535 11.328 1.00 96.00 81 GLY A O 1
ATOM 619 N N . LYS A 1 82 ? -11.377 5.675 10.678 1.00 96.19 82 LYS A N 1
ATOM 620 C CA . LYS A 1 82 ? -11.037 5.730 9.245 1.00 96.19 82 LYS A CA 1
ATOM 621 C C . LYS A 1 82 ? -9.744 6.501 9.001 1.00 96.19 82 LYS A C 1
ATOM 623 O O . LYS A 1 82 ? -8.909 6.037 8.229 1.00 96.19 82 LYS A O 1
ATOM 628 N N . GLU A 1 83 ? -9.531 7.622 9.683 1.00 96.00 83 GLU A N 1
ATOM 629 C CA . GLU A 1 83 ? -8.304 8.419 9.564 1.00 96.00 83 GLU A CA 1
ATOM 630 C C . GLU A 1 83 ? -7.061 7.656 10.033 1.00 96.00 83 GLU A C 1
ATOM 632 O O . GLU A 1 83 ? -6.053 7.613 9.322 1.00 96.00 83 GLU A O 1
ATOM 637 N N . ILE A 1 84 ? -7.140 6.983 11.184 1.00 96.38 84 ILE A N 1
ATOM 638 C CA . ILE A 1 84 ? -6.038 6.165 11.710 1.00 96.38 84 ILE A CA 1
ATOM 639 C C . ILE A 1 84 ? -5.758 4.976 10.783 1.00 96.38 84 ILE A C 1
ATOM 641 O O . ILE A 1 84 ? -4.599 4.686 10.468 1.00 96.38 84 ILE A O 1
ATOM 645 N N . ALA A 1 85 ? -6.804 4.278 10.331 1.00 97.56 85 ALA A N 1
ATOM 646 C CA . ALA A 1 85 ? -6.669 3.158 9.406 1.00 97.56 85 ALA A CA 1
ATOM 647 C C . ALA A 1 85 ? -6.037 3.609 8.079 1.00 97.56 85 ALA A C 1
ATOM 649 O O . ALA A 1 85 ? -5.122 2.950 7.579 1.00 97.56 85 ALA A O 1
ATOM 650 N N . LEU A 1 86 ? -6.460 4.761 7.553 1.00 96.94 86 LEU A N 1
ATOM 651 C CA . LEU A 1 86 ? -5.911 5.360 6.341 1.00 96.94 86 LEU A CA 1
ATOM 652 C C . LEU A 1 86 ? -4.433 5.728 6.501 1.00 96.94 86 LEU A C 1
ATOM 654 O O . LEU A 1 86 ? -3.632 5.372 5.639 1.00 96.94 86 LEU A O 1
ATOM 658 N N . LYS A 1 87 ? -4.052 6.387 7.602 1.00 96.94 87 LYS A N 1
ATOM 659 C CA . LYS A 1 87 ? -2.653 6.757 7.867 1.00 96.94 87 LYS A CA 1
ATOM 660 C C . LYS A 1 87 ? -1.746 5.523 7.878 1.00 96.94 87 LYS A C 1
ATOM 662 O O . LYS A 1 87 ? -0.752 5.479 7.157 1.00 96.94 87 LYS A O 1
ATOM 667 N N . LYS A 1 88 ? -2.145 4.468 8.599 1.00 97.69 88 LYS A N 1
ATOM 668 C CA . LYS A 1 88 ? -1.399 3.196 8.641 1.00 97.69 88 LYS A CA 1
ATOM 669 C C . LYS A 1 88 ? -1.306 2.517 7.273 1.00 97.69 88 LYS A C 1
ATOM 671 O O . LYS A 1 88 ? -0.298 1.885 6.963 1.00 97.69 88 LYS A O 1
ATOM 676 N N . LEU A 1 89 ? -2.361 2.602 6.459 1.00 97.69 89 LEU A N 1
ATOM 677 C CA . LEU A 1 89 ? -2.340 2.094 5.088 1.00 97.69 89 LEU A CA 1
ATOM 678 C C . LEU A 1 89 ? -1.328 2.868 4.234 1.00 97.69 89 LEU A C 1
ATOM 680 O O . LEU A 1 89 ? -0.510 2.247 3.556 1.00 97.69 89 LEU A O 1
ATOM 684 N N . GLN A 1 90 ? -1.358 4.201 4.299 1.00 96.56 90 GLN A N 1
ATOM 685 C CA . GLN A 1 90 ? -0.457 5.080 3.551 1.00 96.56 90 GLN A CA 1
ATOM 686 C C . GLN A 1 90 ? 1.005 4.839 3.917 1.00 96.56 90 GLN A C 1
ATOM 688 O O . GLN A 1 90 ? 1.843 4.735 3.027 1.00 96.56 90 GLN A O 1
ATOM 693 N N . GLU A 1 91 ? 1.316 4.698 5.205 1.00 97.25 91 GLU A N 1
ATOM 694 C CA . GLU A 1 91 ? 2.672 4.408 5.677 1.00 97.25 91 GLU A CA 1
ATOM 695 C C . GLU A 1 91 ? 3.211 3.102 5.082 1.00 97.25 91 GLU A C 1
ATOM 697 O O . GLU A 1 91 ? 4.308 3.090 4.523 1.00 97.25 91 GLU A O 1
ATOM 702 N N . LYS A 1 92 ? 2.420 2.020 5.119 1.00 97.62 92 LYS A N 1
ATOM 703 C CA . LYS A 1 92 ? 2.810 0.726 4.534 1.00 97.62 92 LYS A CA 1
ATOM 704 C C . LYS A 1 92 ? 2.992 0.802 3.022 1.00 97.62 92 LYS A C 1
ATOM 706 O O . LYS A 1 92 ? 3.998 0.319 2.504 1.00 97.62 92 LYS A O 1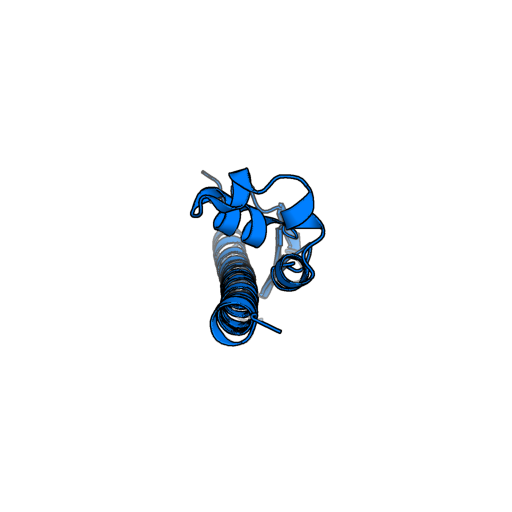
ATOM 711 N N . TYR A 1 93 ? 2.034 1.415 2.330 1.00 97.69 93 TYR A N 1
ATOM 712 C CA . TYR A 1 93 ? 2.084 1.608 0.884 1.00 97.69 93 TYR A CA 1
ATOM 713 C C . TYR A 1 93 ? 3.331 2.409 0.474 1.00 97.69 93 TYR A C 1
ATOM 715 O O . TYR A 1 93 ? 4.131 1.946 -0.338 1.00 97.69 93 TYR A O 1
ATOM 723 N N . ASN A 1 94 ? 3.56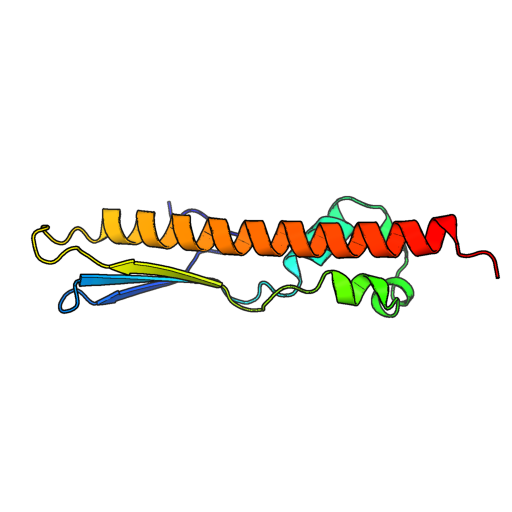3 3.565 1.103 1.00 96.31 94 ASN A N 1
ATOM 724 C CA . ASN A 1 94 ? 4.695 4.441 0.803 1.00 96.31 94 ASN A CA 1
ATOM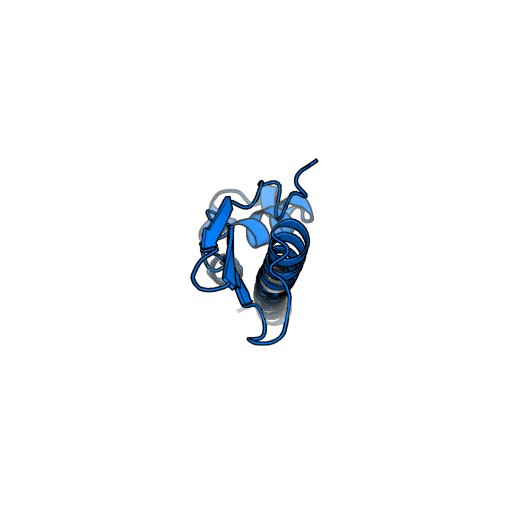 725 C C . ASN A 1 94 ? 6.041 3.802 1.168 1.00 96.31 94 ASN A C 1
ATOM 727 O O . ASN A 1 94 ? 7.021 3.970 0.443 1.00 96.31 94 ASN A O 1
ATOM 731 N N . ALA A 1 95 ? 6.119 3.066 2.281 1.00 96.81 95 ALA A N 1
ATOM 732 C CA . ALA A 1 95 ? 7.323 2.325 2.649 1.00 96.81 95 ALA A CA 1
ATOM 733 C C . ALA A 1 95 ? 7.656 1.249 1.607 1.00 96.81 95 ALA A C 1
ATOM 735 O O . ALA A 1 95 ? 8.801 1.162 1.160 1.00 96.81 95 ALA A O 1
ATOM 736 N N . SER A 1 96 ? 6.654 0.484 1.169 1.00 96.50 96 SER A N 1
ATOM 737 C CA . SER A 1 96 ? 6.823 -0.536 0.133 1.00 96.50 96 SER A CA 1
ATOM 738 C C . SER A 1 96 ? 7.230 0.071 -1.211 1.00 96.50 96 SER A C 1
ATOM 740 O O . SER A 1 96 ? 8.196 -0.385 -1.821 1.00 96.50 96 SER A O 1
ATOM 742 N N . LYS A 1 97 ? 6.582 1.169 -1.620 1.00 96.00 97 LYS A N 1
ATOM 743 C CA . LYS A 1 97 ? 6.917 1.900 -2.847 1.00 96.00 97 LYS A CA 1
ATOM 744 C C . LYS A 1 97 ? 8.357 2.411 -2.843 1.00 96.00 97 LYS A C 1
ATOM 746 O O . LYS A 1 97 ? 9.097 2.169 -3.791 1.00 96.00 97 LYS A O 1
ATOM 751 N N . ARG A 1 98 ? 8.793 3.054 -1.752 1.00 95.56 98 ARG A N 1
ATOM 752 C CA . ARG A 1 98 ? 10.189 3.507 -1.597 1.00 95.56 98 ARG A CA 1
ATOM 753 C C . ARG A 1 98 ? 11.176 2.342 -1.650 1.00 95.56 98 ARG A C 1
ATOM 755 O O . ARG A 1 98 ? 12.211 2.457 -2.299 1.00 95.56 98 ARG A O 1
ATOM 762 N N . LYS A 1 99 ? 10.856 1.218 -0.998 1.00 95.62 99 LYS A N 1
ATOM 763 C CA . LYS A 1 99 ? 11.698 0.014 -1.018 1.00 95.62 99 LYS A CA 1
ATOM 764 C C . LYS A 1 99 ? 11.832 -0.550 -2.434 1.00 95.62 99 LYS A C 1
ATOM 766 O O . LYS A 1 99 ? 12.942 -0.879 -2.836 1.00 95.62 99 LYS A O 1
ATOM 771 N N . ALA A 1 100 ? 10.734 -0.632 -3.180 1.00 94.69 100 ALA A N 1
ATOM 772 C CA . ALA A 1 100 ? 10.725 -1.113 -4.556 1.00 94.69 100 ALA A CA 1
ATOM 773 C C . ALA A 1 100 ? 11.581 -0.238 -5.483 1.00 94.69 100 ALA A C 1
ATOM 775 O O . ALA A 1 100 ? 12.465 -0.757 -6.160 1.00 94.69 100 ALA A O 1
ATOM 776 N N . ILE A 1 101 ? 11.406 1.085 -5.422 1.00 91.44 101 ILE A N 1
ATOM 777 C CA . ILE A 1 101 ? 12.212 2.035 -6.202 1.00 91.44 101 ILE A CA 1
ATOM 778 C C . ILE A 1 101 ? 13.699 1.928 -5.833 1.00 91.44 101 ILE A C 1
ATOM 780 O O . ILE A 1 101 ? 14.551 1.880 -6.715 1.00 91.44 101 ILE A O 1
ATOM 784 N N . LYS A 1 102 ? 14.035 1.824 -4.539 1.00 91.62 102 LYS A N 1
ATOM 785 C CA . LYS A 1 102 ? 15.433 1.674 -4.103 1.00 91.62 102 LYS A CA 1
ATOM 786 C C . LYS A 1 102 ? 16.073 0.384 -4.631 1.00 91.62 102 LYS A C 1
ATOM 788 O O . LYS A 1 102 ? 17.231 0.417 -5.036 1.00 91.62 102 LYS A O 1
ATOM 793 N N . ARG A 1 103 ? 15.344 -0.740 -4.627 1.00 90.75 103 ARG A N 1
ATOM 794 C CA . ARG A 1 103 ? 15.839 -2.014 -5.186 1.00 90.75 103 ARG A CA 1
ATOM 795 C C . ARG A 1 103 ? 16.128 -1.894 -6.677 1.00 90.75 103 ARG A C 1
ATOM 797 O O . ARG A 1 103 ? 17.202 -2.311 -7.097 1.00 90.75 103 ARG A O 1
ATOM 804 N N . PHE A 1 104 ? 15.212 -1.276 -7.422 1.00 89.31 104 PHE A N 1
ATOM 805 C CA . PHE A 1 104 ? 15.394 -1.014 -8.845 1.00 89.31 104 PHE A CA 1
ATOM 806 C C . PHE A 1 104 ? 16.663 -0.204 -9.107 1.00 89.31 104 PHE A C 1
ATOM 808 O O . PHE A 1 104 ? 17.557 -0.686 -9.790 1.00 89.31 104 PHE A O 1
ATOM 815 N N . LEU A 1 105 ? 16.795 0.969 -8.480 1.00 85.50 105 LEU A N 1
ATOM 816 C CA . LEU A 1 105 ? 17.957 1.842 -8.673 1.00 85.50 105 LEU A CA 1
ATOM 817 C C . LEU A 1 105 ? 19.273 1.164 -8.273 1.00 85.50 105 LEU A C 1
ATOM 819 O O . LEU A 1 105 ? 20.278 1.317 -8.956 1.00 85.50 105 LEU A O 1
ATOM 823 N N . SER A 1 106 ? 19.274 0.380 -7.191 1.00 86.69 106 SER A N 1
ATOM 824 C CA . SER A 1 106 ? 20.464 -0.364 -6.767 1.00 86.69 106 SER A CA 1
ATOM 825 C C . SER A 1 106 ? 20.884 -1.421 -7.788 1.00 86.69 106 SER A C 1
ATOM 827 O O . SER A 1 106 ? 22.078 -1.604 -8.010 1.00 86.69 106 SER A O 1
ATOM 829 N N . ARG A 1 107 ? 19.922 -2.128 -8.396 1.00 81.62 107 ARG A N 1
ATOM 830 C CA . ARG A 1 107 ? 20.202 -3.123 -9.436 1.00 81.62 107 ARG A CA 1
ATOM 831 C C . ARG A 1 107 ? 20.645 -2.448 -10.730 1.00 81.62 107 ARG A C 1
ATOM 833 O O . ARG A 1 107 ? 21.616 -2.892 -11.327 1.00 81.62 107 ARG A O 1
ATOM 840 N N . TRP A 1 108 ? 19.970 -1.371 -11.114 1.00 77.69 108 TRP A N 1
ATOM 841 C CA . TRP A 1 108 ? 20.283 -0.591 -12.305 1.00 77.69 108 TRP A CA 1
ATOM 842 C C . TRP A 1 108 ? 21.692 0.006 -12.244 1.00 77.69 108 TRP A C 1
ATOM 844 O O . TRP A 1 108 ? 22.473 -0.174 -13.169 1.00 77.69 108 TRP A O 1
ATOM 854 N N . ASN A 1 109 ? 22.073 0.618 -11.117 1.00 74.94 109 ASN A N 1
ATOM 855 C CA . ASN A 1 109 ? 23.431 1.133 -10.921 1.00 74.94 109 ASN A CA 1
ATOM 856 C C . ASN A 1 109 ? 24.493 0.031 -10.990 1.00 74.94 109 ASN A C 1
ATOM 858 O O . ASN A 1 109 ? 25.557 0.258 -11.548 1.00 74.94 109 ASN A O 1
ATOM 862 N N . HIS A 1 110 ? 24.217 -1.160 -10.451 1.00 69.69 110 HIS A N 1
ATOM 863 C CA . HIS A 1 110 ? 25.137 -2.290 -10.586 1.00 69.69 110 HIS A CA 1
ATOM 864 C C . HIS A 1 110 ? 25.304 -2.709 -12.052 1.00 69.69 110 HIS A C 1
ATOM 866 O O . HIS A 1 110 ? 26.408 -3.042 -12.462 1.00 69.69 110 HIS A O 1
ATOM 872 N N . ILE A 1 111 ? 24.228 -2.701 -12.843 1.00 68.12 111 ILE A N 1
ATOM 873 C CA . ILE A 1 111 ? 24.296 -3.008 -14.278 1.00 68.12 111 ILE A CA 1
ATOM 874 C C . ILE A 1 111 ? 25.089 -1.925 -15.020 1.00 68.12 111 ILE A C 1
ATOM 876 O O . ILE A 1 111 ? 25.953 -2.261 -15.811 1.00 68.12 111 ILE A O 1
ATOM 880 N N . LEU A 1 112 ? 24.871 -0.640 -14.731 1.00 63.53 112 LEU A N 1
ATOM 881 C CA . LEU A 1 112 ? 25.607 0.446 -15.393 1.00 63.53 112 LEU A CA 1
ATOM 882 C C . LEU A 1 112 ? 27.097 0.497 -15.026 1.00 63.53 112 LEU A C 1
ATOM 884 O O . LEU A 1 112 ? 27.913 0.860 -15.864 1.00 63.53 112 LEU A O 1
ATOM 888 N N . LEU A 1 113 ? 27.454 0.178 -13.778 1.00 59.12 113 LEU A N 1
ATOM 889 C CA . LEU A 1 113 ? 28.839 0.256 -13.298 1.00 59.12 113 LEU A CA 1
ATOM 890 C C . LEU A 1 113 ? 29.654 -1.011 -13.589 1.00 59.12 113 LEU A C 1
ATOM 892 O O . LEU A 1 113 ? 30.869 -0.915 -13.709 1.00 59.12 113 LEU A O 1
ATOM 896 N N . ASN A 1 114 ? 28.999 -2.172 -13.706 1.00 61.03 114 ASN A N 1
ATOM 897 C CA . ASN A 1 114 ? 29.665 -3.470 -13.883 1.00 61.03 114 ASN A CA 1
ATOM 898 C C . ASN A 1 114 ? 29.264 -4.186 -15.188 1.00 61.03 114 ASN A C 1
ATOM 900 O O . ASN A 1 114 ? 29.623 -5.340 -15.379 1.00 61.03 114 ASN A O 1
ATOM 904 N N . GLY A 1 115 ? 28.482 -3.542 -16.060 1.00 49.84 115 GLY A N 1
ATOM 905 C CA . GLY A 1 115 ? 27.980 -4.098 -17.319 1.00 49.84 115 GLY A CA 1
ATOM 906 C C . GLY A 1 115 ? 28.743 -3.585 -18.535 1.00 49.84 115 GLY A C 1
ATOM 907 O O . GLY A 1 115 ? 28.184 -2.859 -19.350 1.00 49.84 115 GLY A O 1
ATOM 908 N N . CYS A 1 116 ? 30.008 -3.988 -18.631 1.00 41.25 116 CYS A N 1
ATOM 909 C CA . CYS A 1 116 ? 30.738 -4.202 -19.881 1.00 41.25 116 CYS A CA 1
ATOM 910 C C .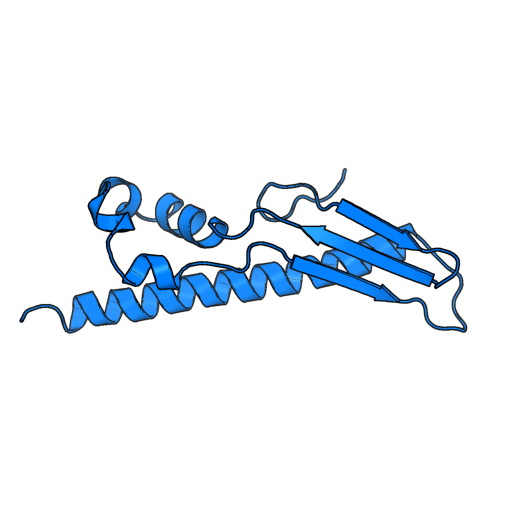 CYS A 1 116 ? 31.523 -5.510 -19.699 1.00 41.25 116 CYS A C 1
ATOM 912 O O . CYS A 1 116 ? 32.724 -5.474 -19.450 1.00 41.25 116 CYS A O 1
ATOM 914 N N . GLU A 1 117 ? 30.827 -6.644 -19.767 1.00 37.97 117 GLU A N 1
ATOM 915 C CA . GLU A 1 117 ? 31.398 -7.963 -20.078 1.00 37.97 117 GLU A CA 1
ATOM 916 C C . GLU A 1 117 ? 30.452 -8.696 -21.030 1.00 37.97 117 GLU A C 1
ATOM 918 O O . GLU A 1 117 ? 29.223 -8.659 -20.777 1.00 37.97 117 GLU A O 1
#

Secondary structure (DSSP, 8-state):
-PPPBTTBPPEEEEETTTTEEEEEE---TTHHHHHHHTTSGGGGGTHHHHHSHHHHTT---S-EEEEEE--TTSPP-HHHHHHHHHHHHHHHHHHHHHHHHHHHHHHHHHHHHH---